Protein AF-A0A9D3YRZ4-F1 (afdb_monomer_lite)

Foldseek 3Di:
DPDDDPVRVVVVVVVPDDDPCPPPDDDDDDDLVVVCVVVVVVLVVDDDDKDWDADDDPDDVVVVVVDSDDRIDIDGAQDKDFDCADPDPVRHGGQIWGFHDADPQGTFTDRPNDTHGDGDDDCPDDDD

Radius of gyration: 18.67 Å; chains: 1; bounding box: 40×29×59 Å

InterPro domains:
  IPR049163 DNA helicase Pif1-like, 2B domain [PF21530] (66-99)

Secondary structure (DSSP, 8-state):
-----HHHHHHHHHTTSPPSSTTTSPP--SSHHHHHHHHHHHHHHSSS--EEEE----S-HHHHTT--S-SEEEE-TT-EEE--S-SBTTB-TT-EEEEEEEETTEEEEEETTEEEE-----------

Organism: Dreissena polymorpha (NCBI:txid45954)

Structure (mmCIF, N/CA/C/O backbone):
data_AF-A0A9D3YRZ4-F1
#
_entry.id   AF-A0A9D3YRZ4-F1
#
loop_
_atom_site.group_PDB
_atom_site.id
_atom_site.type_symbol
_atom_site.label_atom_id
_atom_site.label_alt_id
_atom_site.label_comp_id
_atom_site.label_asym_id
_atom_site.label_entity_id
_atom_site.label_seq_id
_atom_site.pdbx_PDB_ins_code
_atom_site.Cartn_x
_atom_site.Cartn_y
_atom_site.Cartn_z
_atom_site.occupancy
_atom_site.B_iso_or_equiv
_atom_site.auth_seq_id
_atom_site.auth_comp_id
_atom_site.auth_asym_id
_atom_site.auth_atom_id
_atom_site.pdbx_PDB_model_num
ATOM 1 N N . MET A 1 1 ? 26.735 -14.858 -14.954 1.00 49.34 1 MET A N 1
ATOM 2 C CA . MET A 1 1 ? 25.321 -14.458 -14.768 1.00 49.34 1 MET A CA 1
ATOM 3 C C . MET A 1 1 ? 25.279 -12.940 -14.698 1.00 49.34 1 MET A C 1
ATOM 5 O O . MET A 1 1 ? 26.116 -12.395 -13.995 1.00 49.34 1 MET A O 1
ATOM 9 N N . GLY A 1 2 ? 24.397 -12.271 -15.450 1.00 81.06 2 GLY A N 1
ATOM 10 C CA . GLY A 1 2 ? 24.278 -10.799 -15.440 1.00 81.06 2 GLY A CA 1
ATOM 11 C C . GLY A 1 2 ? 24.561 -10.063 -16.759 1.00 81.06 2 GLY A C 1
ATOM 12 O O . GLY A 1 2 ? 24.474 -8.844 -16.772 1.00 81.06 2 GLY A O 1
ATOM 13 N N . ASN A 1 3 ? 24.847 -10.765 -17.862 1.00 89.38 3 ASN A N 1
ATOM 14 C CA . ASN A 1 3 ? 25.040 -10.139 -19.177 1.00 89.38 3 ASN A CA 1
ATOM 15 C C . ASN A 1 3 ? 23.865 -10.500 -20.099 1.00 89.38 3 ASN A C 1
ATOM 17 O O . ASN A 1 3 ? 23.858 -11.611 -20.636 1.00 89.38 3 ASN A O 1
ATOM 21 N N . PRO A 1 4 ? 22.848 -9.631 -20.244 1.00 90.62 4 PRO A N 1
ATOM 22 C CA . PRO A 1 4 ? 21.750 -9.882 -21.169 1.00 90.62 4 PRO A CA 1
ATOM 23 C C . PRO A 1 4 ? 22.238 -9.798 -22.621 1.00 90.62 4 PRO A C 1
ATOM 25 O O . PRO A 1 4 ? 23.100 -8.984 -22.951 1.00 90.62 4 PRO A O 1
ATOM 28 N N . THR A 1 5 ? 21.673 -10.629 -23.496 1.00 95.38 5 THR A N 1
ATOM 29 C CA . THR A 1 5 ? 21.886 -10.523 -24.946 1.00 95.38 5 THR A CA 1
ATOM 30 C C . THR A 1 5 ? 21.172 -9.289 -25.508 1.00 95.38 5 THR A C 1
ATOM 32 O O . THR A 1 5 ? 20.259 -8.751 -24.873 1.00 95.38 5 THR A O 1
ATOM 35 N N . SER A 1 6 ? 21.557 -8.849 -26.712 1.00 94.44 6 SER A N 1
ATOM 36 C CA . SER A 1 6 ? 20.875 -7.771 -27.449 1.00 94.44 6 SER A CA 1
ATOM 37 C C . SER A 1 6 ? 19.369 -8.009 -27.532 1.00 94.44 6 SER A C 1
ATOM 39 O O . SER A 1 6 ? 18.585 -7.131 -27.181 1.00 94.44 6 SER A O 1
ATOM 41 N N . ASP A 1 7 ? 18.979 -9.231 -27.882 1.00 94.81 7 ASP A N 1
ATOM 42 C CA . ASP A 1 7 ? 17.587 -9.617 -28.101 1.00 94.81 7 ASP A CA 1
ATOM 43 C C . ASP A 1 7 ? 16.776 -9.526 -26.800 1.00 94.81 7 ASP A C 1
ATOM 45 O O . ASP A 1 7 ? 15.638 -9.056 -26.795 1.00 94.81 7 ASP A O 1
ATOM 49 N N . CYS A 1 8 ? 17.375 -9.893 -25.658 1.00 95.31 8 CYS A N 1
ATOM 50 C CA . CYS A 1 8 ? 16.751 -9.702 -24.348 1.00 95.31 8 CYS A CA 1
ATOM 51 C C . CYS A 1 8 ? 16.541 -8.216 -24.026 1.00 95.31 8 CYS A C 1
ATOM 53 O O . CYS A 1 8 ? 15.490 -7.843 -23.502 1.00 95.31 8 CYS A O 1
ATOM 55 N N . VAL A 1 9 ? 17.524 -7.362 -24.328 1.00 95.75 9 VAL A N 1
ATOM 56 C CA . VAL A 1 9 ? 17.418 -5.914 -24.092 1.00 95.75 9 VAL A CA 1
ATOM 57 C C . VAL A 1 9 ? 16.329 -5.299 -24.972 1.00 95.75 9 VAL A C 1
ATOM 59 O O . VAL A 1 9 ? 15.534 -4.494 -24.483 1.00 95.75 9 VAL A O 1
ATOM 62 N N . GLU A 1 10 ? 16.253 -5.680 -26.247 1.00 96.69 10 GLU A N 1
ATOM 63 C CA . GLU A 1 10 ? 15.207 -5.220 -27.167 1.00 96.69 10 GLU A CA 1
ATOM 64 C C . GLU A 1 10 ? 13.816 -5.669 -26.720 1.00 96.69 10 GLU A C 1
ATOM 66 O O . GLU A 1 10 ? 12.884 -4.859 -26.674 1.00 96.69 10 GLU A O 1
ATOM 71 N N . PHE A 1 11 ? 13.688 -6.924 -26.288 1.00 96.38 11 PHE A N 1
ATOM 72 C CA . PHE A 1 11 ? 12.441 -7.435 -25.737 1.00 96.38 11 PHE A CA 1
ATOM 73 C C . PHE A 1 11 ? 11.988 -6.638 -24.508 1.00 96.38 11 PHE A C 1
ATOM 75 O O . PHE A 1 11 ? 10.840 -6.198 -24.472 1.00 96.38 11 PHE A O 1
ATOM 82 N N . ILE A 1 12 ? 12.868 -6.374 -23.533 1.00 94.94 12 ILE A N 1
ATOM 83 C CA . ILE A 1 12 ? 12.524 -5.576 -22.340 1.00 94.94 12 ILE A CA 1
ATOM 84 C C . ILE A 1 12 ? 12.088 -4.162 -22.737 1.00 94.94 12 ILE A C 1
ATOM 86 O O . ILE A 1 12 ? 11.087 -3.664 -22.221 1.00 94.94 12 ILE A O 1
ATOM 90 N N . LYS A 1 13 ? 12.776 -3.524 -23.691 1.00 95.75 13 LYS A N 1
ATOM 91 C CA . LYS A 1 13 ? 12.386 -2.194 -24.191 1.00 95.75 13 LYS A CA 1
ATOM 92 C C . LYS A 1 13 ? 10.988 -2.199 -24.815 1.00 95.75 13 LYS A C 1
ATOM 94 O O . LYS A 1 13 ? 10.232 -1.254 -24.600 1.00 95.75 13 LYS A O 1
ATOM 99 N N . SER A 1 14 ? 10.598 -3.274 -25.505 1.00 96.00 14 SER A N 1
ATOM 100 C CA . SER A 1 14 ? 9.240 -3.424 -26.059 1.00 96.00 14 SER A CA 1
ATOM 101 C C . SER A 1 14 ? 8.133 -3.472 -24.984 1.00 96.00 14 SER A C 1
ATOM 103 O O . SER A 1 14 ? 6.949 -3.260 -25.278 1.00 96.00 14 SER A O 1
ATOM 105 N N . LEU A 1 15 ? 8.494 -3.728 -23.718 1.00 94.44 15 LEU A N 1
ATOM 106 C CA . LEU A 1 15 ? 7.570 -3.734 -22.580 1.00 94.44 15 LEU A CA 1
ATOM 107 C C . LEU A 1 15 ? 7.229 -2.331 -22.059 1.00 94.44 15 LEU A C 1
ATOM 109 O O . LEU A 1 15 ? 6.303 -2.212 -21.264 1.00 94.44 15 LEU A O 1
ATOM 113 N N . ALA A 1 16 ? 7.892 -1.274 -22.544 1.00 93.56 16 ALA A N 1
ATOM 114 C CA . ALA A 1 16 ? 7.601 0.114 -22.167 1.00 93.56 16 ALA A CA 1
ATOM 115 C C . ALA A 1 16 ? 6.284 0.669 -22.754 1.00 93.56 16 ALA A C 1
ATOM 117 O O . ALA A 1 16 ? 5.919 1.815 -22.497 1.00 93.56 16 ALA A O 1
ATOM 118 N N . ARG A 1 17 ? 5.565 -0.125 -23.556 1.00 94.50 17 ARG A N 1
ATOM 119 C CA . ARG A 1 17 ? 4.237 0.225 -24.078 1.00 94.50 17 ARG A CA 1
ATOM 120 C C . ARG A 1 17 ? 3.226 0.460 -22.946 1.00 94.50 17 ARG A C 1
ATOM 122 O O . ARG A 1 17 ? 3.312 -0.147 -21.880 1.00 94.50 17 ARG A O 1
ATOM 129 N N . GLN A 1 18 ? 2.211 1.281 -23.208 1.00 91.56 18 GLN A N 1
ATOM 130 C CA . GLN A 1 18 ? 1.123 1.513 -22.258 1.00 91.56 18 GLN A CA 1
ATOM 131 C C . GLN A 1 18 ? 0.330 0.222 -21.990 1.00 91.56 18 GLN A C 1
ATOM 133 O O . GLN A 1 18 ? 0.007 -0.535 -22.909 1.00 91.56 18 GLN A O 1
ATOM 138 N N . LEU A 1 19 ? 0.007 -0.027 -20.720 1.00 90.81 19 LEU A N 1
ATOM 139 C CA . LEU A 1 19 ? -0.849 -1.143 -20.317 1.00 90.81 19 LEU A CA 1
ATOM 140 C C . LEU A 1 19 ? -2.320 -0.831 -20.614 1.00 90.81 19 LEU A C 1
ATOM 142 O O . LEU A 1 19 ? -2.750 0.311 -20.484 1.00 90.81 19 LEU A O 1
ATOM 146 N N . GLN A 1 20 ? -3.104 -1.861 -20.939 1.00 89.81 20 GLN A N 1
ATOM 147 C CA . GLN A 1 20 ? -4.554 -1.734 -21.149 1.00 89.81 20 GLN A CA 1
ATOM 148 C C . GLN A 1 20 ? -5.300 -1.316 -19.870 1.00 89.81 20 GLN A C 1
ATOM 150 O O . GLN A 1 20 ? -6.306 -0.617 -19.937 1.00 89.81 20 GLN A O 1
ATOM 155 N N . SER A 1 21 ? -4.803 -1.725 -18.698 1.00 88.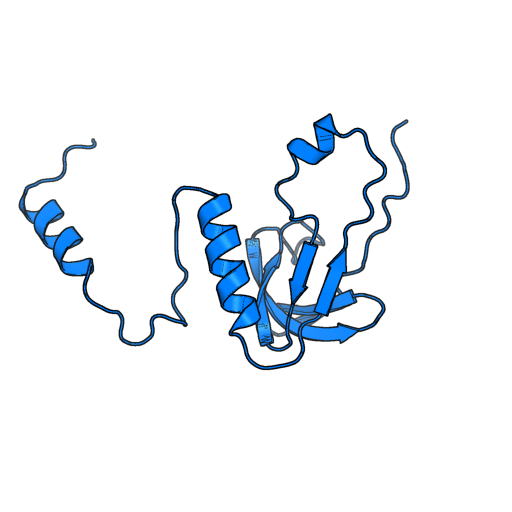06 21 SER 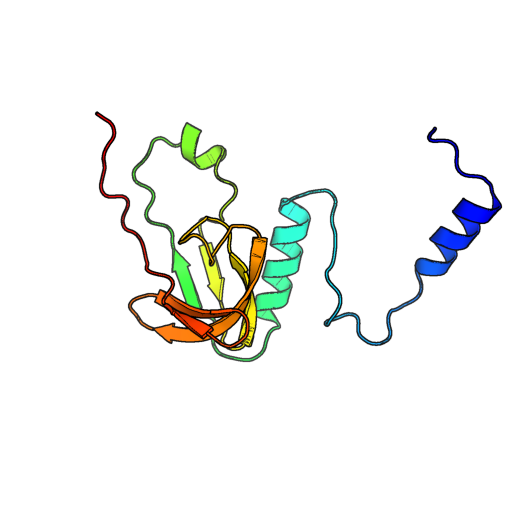A N 1
ATOM 156 C CA . SER A 1 21 ? -5.394 -1.405 -17.391 1.00 88.06 21 SER A CA 1
ATOM 157 C C . SER A 1 21 ? -4.296 -1.043 -16.385 1.00 88.06 21 SER A C 1
ATOM 159 O O . SER A 1 21 ? -3.953 -1.849 -15.517 1.00 88.06 21 SER A O 1
ATOM 161 N N . PRO A 1 22 ? -3.689 0.151 -16.511 1.00 82.19 22 PRO A N 1
ATOM 162 C CA . PRO A 1 22 ? -2.523 0.541 -15.719 1.00 82.19 22 PRO A CA 1
ATOM 163 C C . PRO A 1 22 ? -2.827 0.695 -14.222 1.00 82.19 22 PRO A C 1
ATOM 165 O O . PRO A 1 22 ? -1.907 0.605 -13.411 1.00 82.19 22 PRO A O 1
ATOM 168 N N . ASP A 1 23 ? -4.093 0.903 -13.858 1.00 81.62 23 ASP A N 1
ATOM 169 C CA . ASP A 1 23 ? -4.521 1.110 -12.470 1.00 81.62 23 ASP A CA 1
ATOM 170 C C . ASP A 1 23 ? -4.687 -0.201 -11.691 1.00 81.62 23 ASP A C 1
ATOM 172 O O . ASP A 1 23 ? -4.534 -0.216 -10.474 1.00 81.62 23 ASP A O 1
ATOM 176 N N . ALA A 1 24 ? -4.939 -1.315 -12.385 1.00 80.19 24 ALA A N 1
ATOM 177 C CA . ALA A 1 24 ? -5.046 -2.641 -11.773 1.00 80.19 24 ALA A CA 1
ATOM 178 C C . ALA A 1 24 ? -3.675 -3.315 -11.563 1.00 80.19 24 ALA A C 1
ATOM 180 O O . ALA A 1 24 ? -3.565 -4.322 -10.860 1.00 80.19 24 ALA A O 1
ATOM 181 N N . ALA A 1 25 ? -2.619 -2.787 -12.189 1.00 88.44 25 ALA A N 1
ATOM 182 C CA . ALA A 1 25 ? -1.280 -3.350 -12.113 1.00 88.44 25 ALA A CA 1
ATOM 183 C C . ALA A 1 25 ? -0.555 -2.919 -10.828 1.00 88.44 25 ALA A C 1
ATOM 185 O O . ALA A 1 25 ? -0.567 -1.751 -10.442 1.00 88.44 25 ALA A O 1
ATOM 186 N N . THR A 1 26 ? 0.153 -3.857 -10.191 1.00 90.81 26 THR A N 1
ATOM 187 C CA .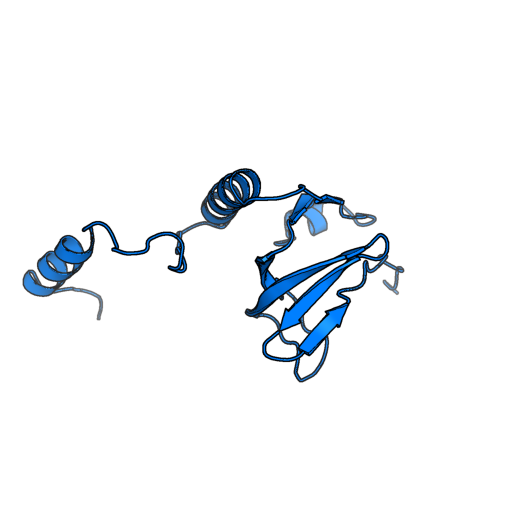 THR A 1 26 ? 1.095 -3.514 -9.113 1.00 90.81 26 THR A CA 1
ATOM 188 C C . THR A 1 26 ? 2.290 -2.779 -9.716 1.00 90.81 26 THR A C 1
ATOM 190 O O . THR A 1 26 ? 2.944 -3.309 -10.614 1.00 90.81 26 THR A O 1
ATOM 193 N N . LYS A 1 27 ? 2.584 -1.573 -9.223 1.00 93.06 27 LYS A N 1
ATOM 194 C CA . LYS A 1 27 ? 3.730 -0.778 -9.677 1.00 93.06 27 LYS A CA 1
ATOM 195 C C . LYS A 1 27 ? 4.918 -0.985 -8.750 1.00 93.06 27 LYS A C 1
ATOM 197 O O . LYS A 1 27 ? 4.760 -0.986 -7.533 1.00 93.06 27 LYS A O 1
ATOM 202 N N . LEU A 1 28 ? 6.088 -1.191 -9.345 1.00 95.31 28 LEU A N 1
ATOM 203 C CA . LEU A 1 28 ? 7.343 -1.421 -8.638 1.00 95.31 28 LEU A CA 1
ATOM 204 C C . LEU A 1 28 ? 8.266 -0.226 -8.867 1.00 95.31 28 LEU A C 1
ATOM 206 O O . LEU A 1 28 ? 8.389 0.252 -9.994 1.00 95.31 28 LEU A O 1
ATOM 210 N N . PHE A 1 29 ? 8.914 0.222 -7.798 1.00 96.25 29 PHE A N 1
ATOM 211 C CA . PHE A 1 29 ? 9.846 1.347 -7.784 1.00 96.25 29 PHE A CA 1
ATOM 212 C C . PHE A 1 29 ? 11.130 0.935 -7.061 1.00 96.25 29 PHE A C 1
ATOM 214 O O . PHE A 1 29 ? 11.150 -0.086 -6.370 1.00 96.25 29 PHE A O 1
ATOM 221 N N . SER A 1 30 ? 12.209 1.700 -7.232 1.00 96.56 30 SER A N 1
ATOM 222 C CA . SER A 1 30 ? 13.500 1.372 -6.617 1.00 96.56 30 SER A CA 1
ATOM 223 C C . SER A 1 30 ? 13.608 1.838 -5.166 1.00 96.56 30 SER A C 1
ATOM 225 O O . SER A 1 30 ? 14.384 1.252 -4.413 1.00 96.56 30 SER A O 1
ATOM 227 N N . THR A 1 31 ? 12.852 2.866 -4.763 1.00 94.31 31 THR A N 1
ATOM 228 C CA . THR A 1 31 ? 12.880 3.414 -3.398 1.00 94.31 31 THR A CA 1
ATOM 229 C C . THR A 1 31 ? 11.490 3.492 -2.772 1.00 94.31 31 THR A C 1
ATOM 231 O O . THR A 1 31 ? 10.488 3.666 -3.465 1.00 94.31 31 THR A O 1
ATOM 234 N N . ASN A 1 32 ? 11.432 3.416 -1.437 1.00 91.19 32 ASN A N 1
ATOM 235 C CA . ASN A 1 32 ? 10.186 3.605 -0.687 1.00 91.19 32 ASN A CA 1
ATOM 236 C C . ASN A 1 32 ? 9.613 5.014 -0.880 1.00 91.19 32 ASN A C 1
ATOM 238 O O . ASN A 1 32 ? 8.406 5.155 -0.978 1.00 91.19 32 ASN A O 1
ATOM 242 N N . GLU A 1 33 ? 10.461 6.035 -1.022 1.00 92.19 33 GLU A N 1
ATOM 243 C CA . GLU A 1 33 ? 10.019 7.411 -1.281 1.00 92.19 33 GLU A CA 1
ATOM 244 C C . GLU A 1 33 ? 9.190 7.516 -2.572 1.00 92.19 33 GLU A C 1
ATOM 246 O O . GLU A 1 33 ? 8.115 8.110 -2.567 1.00 92.19 33 GLU A O 1
ATOM 251 N N . GLN A 1 34 ? 9.630 6.861 -3.654 1.00 95.44 34 GLN A N 1
ATOM 252 C CA . GLN A 1 34 ? 8.872 6.803 -4.909 1.00 95.44 34 GLN A CA 1
ATOM 253 C C . GLN A 1 34 ? 7.548 6.045 -4.748 1.00 95.44 34 GLN A C 1
ATOM 255 O O . GLN A 1 34 ? 6.534 6.437 -5.326 1.00 95.44 34 GLN A O 1
ATOM 260 N N . VAL A 1 35 ? 7.551 4.959 -3.965 1.00 93.75 35 VAL A N 1
ATOM 261 C CA . VAL A 1 35 ? 6.332 4.201 -3.639 1.00 93.75 35 VAL A CA 1
ATOM 262 C C . VAL A 1 35 ? 5.355 5.079 -2.856 1.00 93.75 35 VAL A C 1
ATOM 264 O O . VAL A 1 35 ? 4.170 5.111 -3.185 1.00 93.75 35 VAL A O 1
ATOM 267 N N . ASP A 1 36 ? 5.843 5.799 -1.849 1.00 92.56 36 ASP A N 1
ATOM 268 C CA . ASP A 1 36 ? 5.045 6.651 -0.974 1.00 92.56 36 ASP A CA 1
ATOM 269 C C . ASP A 1 36 ? 4.449 7.827 -1.744 1.00 92.56 36 ASP A C 1
ATOM 271 O O . ASP A 1 36 ? 3.248 8.065 -1.646 1.00 92.56 36 ASP A O 1
ATOM 275 N N . GLU A 1 37 ? 5.242 8.521 -2.563 1.00 94.38 37 GLU A N 1
ATOM 276 C CA . GLU A 1 37 ? 4.758 9.609 -3.417 1.00 94.38 37 GLU A CA 1
ATOM 277 C C . GLU A 1 37 ? 3.678 9.115 -4.389 1.00 94.38 37 GLU A C 1
ATOM 279 O O . GLU A 1 37 ? 2.589 9.694 -4.468 1.00 94.38 37 GLU A O 1
ATOM 284 N N . TYR A 1 38 ? 3.933 7.997 -5.074 1.00 95.31 38 TYR A N 1
ATOM 285 C CA . TYR A 1 38 ? 2.974 7.411 -6.005 1.00 95.31 38 TYR A CA 1
ATOM 286 C C . TYR A 1 38 ? 1.664 7.009 -5.308 1.00 95.31 38 TYR A C 1
ATOM 288 O O . TYR A 1 38 ? 0.575 7.369 -5.766 1.00 95.31 38 TYR A O 1
ATOM 296 N N . ASN A 1 39 ? 1.752 6.292 -4.184 1.00 94.31 39 ASN A N 1
ATOM 297 C CA . ASN A 1 39 ? 0.584 5.844 -3.426 1.00 94.31 39 ASN A CA 1
ATOM 298 C C . ASN A 1 39 ? -0.191 7.021 -2.824 1.00 94.31 39 ASN A C 1
ATOM 300 O O . ASN A 1 39 ? -1.421 6.980 -2.767 1.00 94.31 39 ASN A O 1
ATOM 304 N N . ARG A 1 40 ? 0.504 8.089 -2.419 1.00 94.69 40 ARG A N 1
ATOM 305 C CA . ARG A 1 40 ? -0.097 9.308 -1.875 1.00 94.69 40 ARG A CA 1
ATOM 306 C C . ARG A 1 40 ? -0.910 10.058 -2.924 1.00 94.69 40 ARG A C 1
ATOM 308 O O . ARG A 1 40 ? -2.049 10.432 -2.653 1.00 94.69 40 ARG A O 1
ATOM 315 N N . THR A 1 41 ? -0.373 10.219 -4.129 1.00 95.00 41 THR A N 1
ATOM 316 C CA . THR A 1 41 ? -1.132 10.777 -5.256 1.00 95.00 41 THR A CA 1
ATOM 317 C C . THR A 1 41 ? -2.331 9.890 -5.583 1.00 95.00 41 THR A C 1
ATOM 319 O O . THR A 1 41 ? -3.458 10.372 -5.690 1.00 95.00 41 THR A O 1
ATOM 322 N N . ARG A 1 42 ? -2.125 8.569 -5.633 1.00 94.88 42 ARG A N 1
ATOM 323 C CA . ARG A 1 42 ? -3.193 7.612 -5.941 1.00 94.88 42 ARG A CA 1
ATOM 324 C C . ARG A 1 42 ? -4.337 7.631 -4.944 1.00 94.88 42 ARG A C 1
ATOM 326 O O . ARG A 1 42 ? -5.486 7.597 -5.368 1.00 94.88 42 ARG A O 1
ATOM 333 N N . ILE A 1 43 ? -4.064 7.698 -3.642 1.00 95.44 43 ILE A N 1
ATOM 334 C CA . ILE A 1 43 ? -5.135 7.725 -2.641 1.00 95.44 43 ILE A CA 1
ATOM 335 C C . ILE A 1 43 ? -5.910 9.049 -2.665 1.00 95.44 43 ILE A C 1
ATOM 337 O O . ILE A 1 43 ? -7.110 9.049 -2.393 1.00 95.44 43 ILE A O 1
ATOM 341 N N . MET A 1 44 ? -5.270 10.168 -3.033 1.00 95.75 44 MET A N 1
ATOM 342 C CA . MET A 1 44 ? -5.973 11.438 -3.250 1.00 95.75 44 MET A CA 1
ATOM 343 C C . MET A 1 44 ? -6.955 11.338 -4.425 1.00 95.75 44 MET A C 1
ATOM 345 O O . MET A 1 44 ? -8.114 11.728 -4.269 1.00 95.75 44 MET A O 1
ATOM 349 N N . GLU A 1 45 ? -6.507 10.771 -5.551 1.00 94.38 45 GLU A N 1
ATOM 350 C CA . GLU A 1 45 ? -7.304 10.541 -6.769 1.00 94.38 45 GLU A CA 1
ATOM 351 C C . GLU A 1 45 ? -8.407 9.486 -6.578 1.00 94.38 45 GLU A C 1
ATOM 353 O O . GLU A 1 45 ? -9.434 9.529 -7.255 1.00 94.38 45 GLU A O 1
ATOM 358 N N . PHE A 1 46 ? -8.210 8.537 -5.658 1.00 94.31 46 PHE A N 1
ATOM 359 C CA . PHE A 1 46 ? -9.152 7.448 -5.408 1.00 94.31 46 PHE A CA 1
ATOM 360 C C . PHE A 1 46 ? -10.522 8.003 -4.969 1.00 94.31 46 PHE A C 1
ATOM 362 O O . PHE A 1 46 ? -10.568 8.935 -4.164 1.00 94.31 46 PHE A O 1
ATOM 369 N N . PRO A 1 47 ? -11.659 7.487 -5.462 1.00 94.19 47 PRO A N 1
ATOM 370 C CA . PRO A 1 47 ? -12.971 8.032 -5.120 1.00 94.19 47 PRO A CA 1
ATOM 371 C C . PRO A 1 47 ? -13.308 7.885 -3.627 1.00 94.19 47 PRO A C 1
ATOM 373 O O . PRO A 1 47 ? -12.872 6.956 -2.952 1.00 94.19 47 PRO A O 1
ATOM 376 N N . GLY A 1 48 ? -14.134 8.800 -3.113 1.00 95.12 48 GLY A N 1
ATOM 377 C CA . GLY A 1 48 ? -14.661 8.751 -1.746 1.00 95.12 48 GLY A CA 1
ATOM 378 C C . GLY A 1 48 ? -13.939 9.648 -0.736 1.00 95.12 48 GLY A C 1
ATOM 379 O O . GLY A 1 48 ? -13.025 10.412 -1.067 1.00 95.12 48 GLY A O 1
ATOM 380 N N . GLN A 1 49 ? -14.400 9.568 0.513 1.00 95.19 49 GLN A N 1
ATOM 381 C CA . GLN A 1 49 ? -13.907 10.379 1.624 1.00 95.19 49 GLN A CA 1
ATOM 382 C C . GLN A 1 49 ? -12.519 9.915 2.076 1.00 95.19 49 GLN A C 1
ATOM 384 O O . GLN A 1 49 ? -12.297 8.726 2.302 1.00 95.19 49 GLN A O 1
ATOM 389 N N . LEU A 1 50 ? -11.602 10.875 2.222 1.00 95.62 50 LEU A N 1
ATOM 390 C CA . LEU A 1 50 ? -10.268 10.660 2.773 1.00 95.62 50 LEU A CA 1
ATOM 391 C C . LEU A 1 50 ? -10.332 10.604 4.303 1.00 95.62 50 LEU A C 1
ATOM 393 O O . LEU A 1 50 ? -10.839 11.530 4.934 1.00 95.62 50 LEU A O 1
ATOM 397 N N . TYR A 1 51 ? -9.773 9.546 4.882 1.00 94.31 51 TYR A N 1
ATOM 398 C CA . TYR A 1 51 ? -9.582 9.402 6.321 1.00 94.31 51 TYR A CA 1
ATOM 399 C C . TYR A 1 51 ? -8.092 9.380 6.639 1.00 94.31 51 TYR A C 1
ATOM 401 O O . TYR A 1 51 ? -7.319 8.675 5.988 1.00 94.31 51 TYR A O 1
ATOM 409 N N . GLU A 1 52 ? -7.697 10.137 7.659 1.00 92.38 52 GLU A N 1
ATOM 410 C CA . GLU A 1 52 ? -6.313 10.232 8.110 1.00 92.38 52 GLU A CA 1
ATOM 411 C C . GLU A 1 52 ? -6.132 9.588 9.487 1.00 92.38 52 GLU A C 1
ATOM 413 O O . GLU A 1 52 ? -6.830 9.900 10.454 1.00 92.38 52 GLU A O 1
ATOM 418 N N . PHE A 1 53 ? -5.143 8.701 9.575 1.00 88.88 53 PHE A N 1
ATOM 419 C CA . PHE A 1 53 ? -4.701 8.070 10.807 1.00 88.88 53 PHE A CA 1
ATOM 420 C C . PHE A 1 53 ? -3.284 8.537 11.128 1.00 88.88 53 PHE A C 1
ATOM 422 O O . PHE A 1 53 ? -2.330 8.197 10.430 1.00 88.88 53 PHE A O 1
ATOM 429 N N . LEU A 1 54 ? -3.159 9.310 12.205 1.00 87.56 54 LEU A N 1
ATOM 430 C CA . LEU A 1 54 ? -1.875 9.736 12.755 1.00 87.56 54 LEU A CA 1
ATOM 431 C C . LEU A 1 54 ? -1.326 8.673 13.709 1.00 87.56 54 LEU A C 1
ATOM 433 O O . LEU A 1 54 ? -2.077 8.151 14.544 1.00 87.56 54 LEU A O 1
ATOM 437 N N . SER A 1 55 ? -0.032 8.373 13.597 1.00 84.94 55 SER A N 1
ATOM 438 C CA . SER A 1 55 ? 0.671 7.533 14.566 1.00 84.94 55 SER A CA 1
ATOM 439 C C . SER A 1 55 ? 0.826 8.248 15.914 1.00 84.94 55 SER A C 1
ATOM 441 O O . SER A 1 55 ? 0.921 9.476 15.997 1.00 84.94 55 SER A O 1
ATOM 443 N N . ALA A 1 56 ? 0.825 7.462 16.991 1.00 83.44 56 ALA A N 1
ATOM 444 C CA . ALA A 1 56 ? 1.084 7.929 18.347 1.00 83.44 56 ALA A CA 1
ATOM 445 C C . ALA A 1 56 ? 2.501 7.504 18.753 1.00 83.44 56 ALA A C 1
ATOM 447 O O . ALA A 1 56 ? 2.703 6.422 19.306 1.00 83.44 56 ALA A O 1
ATOM 448 N N . ASP A 1 57 ? 3.478 8.350 18.440 1.00 81.69 57 ASP A N 1
ATOM 449 C CA . ASP A 1 57 ? 4.892 8.045 18.644 1.00 81.69 57 ASP A CA 1
ATOM 450 C C . ASP A 1 57 ? 5.342 8.504 20.040 1.00 81.69 57 ASP A C 1
ATOM 452 O O . ASP A 1 57 ? 5.354 9.698 20.336 1.00 81.69 57 ASP A O 1
ATOM 456 N N . THR A 1 58 ? 5.723 7.563 20.907 1.00 78.44 58 THR A N 1
ATOM 457 C CA . THR A 1 58 ? 6.196 7.849 22.280 1.00 78.44 58 THR A CA 1
ATOM 458 C C . THR A 1 58 ? 7.680 7.536 22.497 1.00 78.44 58 THR A C 1
ATOM 460 O O . THR A 1 58 ? 8.185 7.713 23.601 1.00 78.44 58 THR A O 1
ATOM 463 N N . CYS A 1 59 ? 8.378 7.044 21.470 1.00 71.44 59 CYS A N 1
ATOM 464 C CA . CYS A 1 59 ? 9.763 6.571 21.555 1.00 71.44 59 CYS A CA 1
ATOM 465 C C . CYS A 1 59 ? 10.780 7.627 21.087 1.00 71.44 59 CYS A C 1
ATOM 467 O O . CYS A 1 59 ? 10.421 8.639 20.481 1.00 71.44 59 CYS A O 1
ATOM 469 N N . GLU A 1 60 ? 12.071 7.381 21.337 1.00 76.75 60 GLU A N 1
ATOM 470 C CA . GLU A 1 60 ? 13.144 8.270 20.881 1.00 76.75 60 GLU A CA 1
ATOM 471 C C . GLU A 1 60 ? 13.193 8.390 19.348 1.00 76.75 60 GLU A C 1
ATOM 473 O O . GLU A 1 60 ? 13.010 7.418 18.608 1.00 76.75 60 GLU A O 1
ATOM 478 N N . ARG A 1 61 ? 13.516 9.597 18.862 1.00 77.12 61 ARG A N 1
ATOM 479 C CA . ARG A 1 61 ? 13.508 9.944 17.428 1.00 77.12 61 ARG A CA 1
ATOM 480 C C . ARG A 1 61 ? 14.390 9.040 16.561 1.00 77.12 61 ARG A C 1
ATOM 482 O O . ARG A 1 61 ? 14.049 8.817 15.405 1.00 77.12 61 ARG A O 1
ATOM 489 N N . ASN A 1 62 ? 15.480 8.506 17.111 1.00 79.56 62 ASN A N 1
ATOM 490 C CA . ASN A 1 62 ? 16.415 7.644 16.381 1.00 79.56 62 ASN A CA 1
ATOM 491 C C . ASN A 1 62 ? 15.808 6.287 15.992 1.00 79.56 62 ASN A C 1
ATOM 493 O O . ASN A 1 62 ? 16.212 5.704 14.992 1.00 79.56 62 ASN A O 1
ATOM 497 N N . PHE A 1 63 ? 14.839 5.783 16.761 1.00 77.81 63 PHE A N 1
ATOM 498 C CA . PHE A 1 63 ? 14.108 4.565 16.400 1.00 77.81 63 PHE A CA 1
ATOM 499 C C . PHE A 1 63 ? 12.982 4.869 15.413 1.00 77.81 63 PHE A C 1
ATOM 501 O O . PHE A 1 63 ? 12.707 4.074 14.518 1.00 77.81 63 PHE A O 1
ATOM 508 N N . LEU A 1 64 ? 12.360 6.046 15.535 1.00 78.25 64 LEU A N 1
ATOM 509 C CA . LEU A 1 64 ? 11.319 6.492 14.609 1.00 78.25 64 LEU A CA 1
ATOM 510 C C . LEU A 1 64 ? 11.868 6.733 13.199 1.00 78.25 64 LEU A C 1
ATOM 512 O O . LEU A 1 64 ? 11.176 6.444 12.231 1.00 78.25 64 LEU A O 1
ATOM 516 N N . SER A 1 65 ? 13.115 7.195 13.061 1.00 77.44 65 SER A N 1
ATOM 517 C CA . SER A 1 65 ? 13.744 7.373 11.744 1.00 77.44 65 SER A CA 1
ATOM 518 C C . SER A 1 65 ? 14.032 6.058 11.011 1.00 77.44 65 SER A C 1
ATOM 520 O O . SER A 1 65 ? 14.258 6.080 9.805 1.00 77.44 65 SER A O 1
ATOM 522 N N . GLN A 1 66 ? 14.008 4.921 11.712 1.00 81.12 66 GLN A N 1
ATOM 523 C CA . GLN A 1 66 ? 14.181 3.586 11.129 1.00 81.12 66 GLN A CA 1
ATOM 524 C C . GLN A 1 66 ? 12.842 2.907 10.800 1.00 81.12 66 GLN A C 1
ATOM 526 O O . GLN A 1 66 ? 12.830 1.825 10.212 1.00 81.12 66 GLN A O 1
ATOM 531 N N . MET A 1 67 ? 11.709 3.508 11.182 1.00 81.25 67 MET A N 1
ATOM 532 C CA . MET A 1 67 ? 10.394 2.941 10.899 1.00 81.25 67 MET A CA 1
ATOM 533 C C . MET A 1 67 ? 10.046 3.064 9.419 1.00 81.25 67 MET A C 1
ATOM 535 O O . MET A 1 67 ? 10.116 4.132 8.821 1.00 81.25 67 MET A O 1
ATOM 539 N N . ILE A 1 68 ? 9.601 1.946 8.851 1.00 81.75 68 ILE A N 1
ATOM 540 C CA . ILE A 1 68 ? 9.158 1.841 7.454 1.00 81.75 68 ILE A CA 1
ATOM 541 C C . ILE A 1 68 ? 7.673 2.187 7.269 1.00 81.75 68 ILE A C 1
ATOM 543 O O . ILE A 1 68 ? 7.178 2.190 6.148 1.00 81.75 68 ILE A O 1
ATOM 547 N N . ILE A 1 69 ? 6.942 2.404 8.365 1.00 83.12 69 ILE A N 1
ATOM 548 C CA . ILE A 1 69 ? 5.508 2.706 8.348 1.00 83.12 69 ILE A CA 1
ATOM 549 C C . ILE A 1 69 ? 5.334 4.225 8.429 1.00 83.12 69 ILE A C 1
ATOM 551 O O . ILE A 1 69 ? 5.955 4.856 9.288 1.00 83.12 69 ILE A O 1
ATOM 555 N N . PRO A 1 70 ? 4.483 4.826 7.579 1.00 84.50 70 PRO A N 1
ATOM 556 C CA . PRO A 1 70 ? 4.305 6.267 7.565 1.00 84.50 70 PRO A CA 1
ATOM 557 C C . PRO A 1 70 ? 3.617 6.765 8.839 1.00 84.50 70 PRO A C 1
ATOM 559 O O . PRO A 1 70 ? 2.687 6.147 9.358 1.00 84.50 70 PRO A O 1
ATOM 562 N N . LYS A 1 71 ? 4.023 7.956 9.286 1.00 86.12 71 LYS A N 1
ATOM 563 C CA . LYS A 1 71 ? 3.377 8.690 10.387 1.00 86.12 71 LYS A CA 1
ATOM 564 C C . LYS A 1 71 ? 1.924 9.071 10.076 1.00 86.12 71 LYS A C 1
ATOM 566 O O . LYS A 1 71 ? 1.079 9.107 10.967 1.00 86.12 71 LYS A O 1
ATOM 571 N N . HIS A 1 72 ? 1.657 9.389 8.811 1.00 89.25 72 HIS A N 1
ATOM 572 C CA . HIS A 1 72 ? 0.339 9.744 8.296 1.00 89.25 72 HIS A CA 1
ATOM 573 C C . HIS A 1 72 ? -0.132 8.628 7.372 1.00 89.25 72 HIS A C 1
ATOM 575 O O . HIS A 1 72 ? 0.400 8.470 6.274 1.00 89.25 72 HIS A O 1
ATOM 581 N N . LEU A 1 73 ? -1.129 7.862 7.805 1.00 91.31 73 LEU A N 1
ATOM 582 C CA . LEU A 1 73 ? -1.758 6.849 6.973 1.00 91.31 73 LEU A CA 1
ATOM 583 C C . LEU A 1 73 ? -3.084 7.387 6.437 1.00 91.31 73 LEU A C 1
ATOM 585 O O . LEU A 1 73 ? -4.017 7.654 7.194 1.00 91.31 73 LEU A O 1
ATOM 589 N N . TRP A 1 74 ? -3.159 7.534 5.121 1.00 94.62 74 TRP A N 1
ATOM 590 C CA . TRP A 1 74 ? -4.359 7.971 4.420 1.00 94.62 74 TRP A CA 1
ATOM 591 C C . TRP A 1 74 ? -5.082 6.782 3.810 1.00 94.62 74 TRP A C 1
ATOM 593 O O . TRP A 1 74 ? -4.472 5.978 3.110 1.00 94.62 74 TRP A O 1
ATOM 603 N N . LEU A 1 75 ? -6.385 6.682 4.065 1.00 95.38 75 LEU A N 1
ATOM 604 C CA . LEU A 1 75 ? -7.223 5.592 3.579 1.00 95.38 75 LEU A CA 1
ATOM 605 C C . LEU A 1 75 ? -8.540 6.125 3.019 1.00 95.38 75 LEU A C 1
ATOM 607 O O . LEU A 1 75 ? -9.082 7.128 3.484 1.00 95.38 75 LEU A O 1
ATOM 611 N N . LYS A 1 76 ? -9.070 5.398 2.039 1.00 96.44 76 LYS A N 1
ATOM 612 C CA . LYS A 1 76 ? -10.426 5.544 1.511 1.00 96.44 76 LYS A CA 1
ATOM 613 C C . LYS A 1 76 ? -11.081 4.170 1.463 1.00 96.44 76 LYS A C 1
ATOM 615 O O . LYS A 1 76 ? -10.390 3.153 1.393 1.00 96.44 76 LYS A O 1
ATOM 620 N N . PHE A 1 77 ? -12.407 4.138 1.509 1.00 96.25 77 PHE A N 1
ATOM 621 C CA . PHE A 1 77 ? -13.167 2.910 1.276 1.00 96.25 77 PHE A CA 1
ATOM 622 C C . PHE A 1 77 ? -12.816 2.328 -0.101 1.00 96.25 77 PHE A C 1
ATOM 624 O O . PHE A 1 77 ? -12.733 3.078 -1.067 1.00 96.25 77 PHE A O 1
ATOM 631 N N . GLY A 1 78 ? -12.611 1.015 -0.194 1.00 95.44 78 GLY A N 1
ATOM 632 C CA . GLY A 1 78 ? -12.235 0.314 -1.424 1.00 95.44 78 GLY A CA 1
ATOM 633 C C . GLY A 1 78 ? -10.751 0.412 -1.793 1.00 95.44 78 GLY A C 1
ATOM 634 O O . GLY A 1 78 ? -10.328 -0.192 -2.775 1.00 95.44 78 GLY A O 1
ATOM 635 N N . ALA A 1 79 ? -9.936 1.154 -1.035 1.00 95.25 79 ALA A N 1
ATOM 636 C CA . ALA A 1 79 ? -8.519 1.289 -1.351 1.00 95.25 79 ALA A CA 1
ATOM 637 C C . ALA A 1 79 ? -7.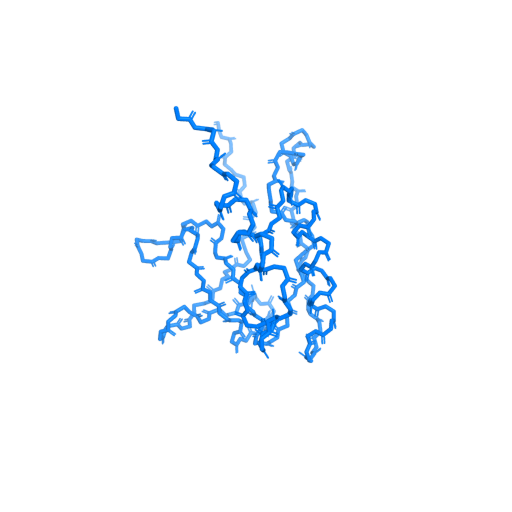765 -0.040 -1.121 1.00 95.25 79 ALA A C 1
ATOM 639 O O . ALA A 1 79 ? -7.963 -0.681 -0.078 1.00 95.25 79 ALA A O 1
ATOM 640 N N . PRO A 1 80 ? -6.876 -0.450 -2.046 1.00 94.62 80 PRO A N 1
ATOM 641 C CA . PRO A 1 80 ? -6.019 -1.610 -1.851 1.00 94.62 80 PRO A CA 1
ATOM 642 C C . PRO A 1 80 ? -4.947 -1.309 -0.800 1.00 94.62 80 PRO A C 1
ATOM 644 O O . PRO A 1 80 ? -4.322 -0.250 -0.806 1.00 94.62 80 PRO A O 1
ATOM 647 N N . VAL A 1 81 ? -4.708 -2.266 0.090 1.00 94.56 81 VAL A N 1
ATOM 648 C CA . VAL A 1 81 ? -3.732 -2.161 1.180 1.00 94.56 81 VAL A CA 1
ATOM 649 C C . VAL A 1 81 ? -2.915 -3.441 1.301 1.00 94.56 81 VAL A C 1
ATOM 651 O O . VAL A 1 81 ? -3.320 -4.511 0.843 1.00 94.56 81 VAL A O 1
ATOM 654 N N . ILE A 1 82 ? -1.759 -3.338 1.950 1.00 93.94 82 ILE A N 1
ATOM 655 C CA . ILE A 1 82 ? -0.934 -4.483 2.324 1.00 93.94 82 ILE A CA 1
ATOM 656 C C . ILE A 1 82 ? -0.731 -4.488 3.836 1.00 93.94 82 ILE A C 1
ATOM 658 O O . ILE A 1 82 ? -0.523 -3.445 4.458 1.00 93.94 82 ILE A O 1
ATOM 662 N N . LEU A 1 83 ? -0.830 -5.665 4.443 1.00 92.88 83 LEU A N 1
ATOM 663 C CA . LEU A 1 83 ? -0.598 -5.827 5.867 1.00 92.88 83 LEU A CA 1
ATOM 664 C C . LEU A 1 83 ? 0.909 -5.789 6.140 1.00 92.88 83 LEU A C 1
ATOM 666 O O . LEU A 1 83 ? 1.637 -6.602 5.591 1.00 92.88 83 LEU A O 1
ATOM 670 N N . MET A 1 84 ? 1.363 -4.880 7.004 1.00 90.19 84 MET A N 1
ATOM 671 C CA . MET A 1 84 ? 2.795 -4.659 7.281 1.00 90.19 84 MET A CA 1
ATOM 672 C C . MET A 1 84 ? 3.325 -5.412 8.515 1.00 90.19 84 MET A C 1
ATOM 674 O O . MET A 1 84 ? 4.465 -5.218 8.931 1.00 90.19 84 MET A O 1
ATOM 678 N N . ARG A 1 85 ? 2.493 -6.243 9.158 1.00 87.25 85 ARG A N 1
ATOM 679 C CA . ARG A 1 85 ? 2.860 -6.992 10.370 1.00 87.25 85 ARG A CA 1
ATOM 680 C C . ARG A 1 85 ? 2.046 -8.271 10.529 1.00 87.25 85 ARG A C 1
ATOM 682 O O . ARG A 1 85 ? 0.912 -8.344 10.074 1.00 87.25 85 ARG A O 1
ATOM 689 N N . ASN A 1 86 ? 2.583 -9.240 11.261 1.00 90.00 86 ASN A N 1
ATOM 690 C CA . ASN A 1 86 ? 1.845 -10.454 11.601 1.00 90.00 86 ASN A CA 1
ATOM 691 C C . ASN A 1 86 ? 0.826 -10.161 12.717 1.00 90.00 86 ASN A C 1
ATOM 693 O O . ASN A 1 86 ? 1.194 -9.669 13.782 1.00 90.00 86 ASN A O 1
ATOM 697 N N . LEU A 1 87 ? -0.452 -10.449 12.467 1.00 87.44 87 LEU A N 1
ATOM 698 C CA . LEU A 1 87 ? -1.543 -10.362 13.447 1.00 87.44 87 LEU A CA 1
ATOM 699 C C . LEU A 1 87 ? -1.974 -11.743 13.961 1.00 87.44 87 LEU A C 1
ATOM 701 O O . LEU A 1 87 ? -2.500 -11.849 15.063 1.00 87.44 87 LEU A O 1
ATOM 705 N N . SER A 1 88 ? -1.793 -12.788 13.150 1.00 88.62 88 SER A N 1
ATOM 706 C CA . SER A 1 88 ? -2.063 -14.195 13.481 1.00 88.62 88 SER A CA 1
ATOM 707 C C . SER A 1 88 ? -1.379 -15.106 12.454 1.00 88.62 88 SER A C 1
ATOM 709 O O . SER A 1 88 ? -0.870 -14.609 11.449 1.00 88.62 88 SER A O 1
ATOM 711 N N . ASP A 1 89 ? -1.466 -16.427 12.628 1.00 88.94 89 ASP A N 1
ATOM 712 C CA . ASP A 1 89 ? -0.928 -17.419 11.677 1.00 88.94 89 ASP A CA 1
ATOM 713 C C . ASP A 1 89 ? -1.492 -17.290 10.251 1.00 88.94 89 ASP A C 1
ATOM 715 O O . ASP A 1 89 ? -0.885 -17.753 9.289 1.00 88.94 89 ASP A O 1
ATOM 719 N N . LYS A 1 90 ? -2.669 -16.666 10.097 1.00 88.75 90 LYS A N 1
ATOM 720 C CA . LYS A 1 90 ? -3.338 -16.469 8.798 1.00 88.75 90 LYS A CA 1
ATOM 721 C C . LYS A 1 90 ? -3.253 -15.035 8.279 1.00 88.75 90 LYS A C 1
ATOM 723 O O . LYS A 1 90 ? -3.515 -14.799 7.105 1.00 88.75 90 LYS A O 1
ATOM 728 N N . LEU A 1 91 ? -2.925 -14.078 9.145 1.00 90.69 91 LEU A N 1
ATOM 729 C CA . LEU A 1 91 ? -2.835 -12.655 8.821 1.00 90.69 91 LEU A CA 1
ATOM 730 C C . LEU A 1 91 ? -1.384 -12.231 8.971 1.00 90.69 91 LEU A C 1
ATOM 732 O O . LEU A 1 91 ? -0.970 -11.730 10.018 1.00 90.69 91 LEU A O 1
ATOM 736 N N . VAL A 1 92 ? -0.622 -12.499 7.919 1.00 92.38 92 VAL A N 1
ATOM 737 C CA . VAL A 1 92 ? 0.824 -12.311 7.884 1.00 92.38 92 VAL A CA 1
ATOM 738 C C . VAL A 1 92 ? 1.204 -11.052 7.113 1.00 92.38 92 VAL A C 1
ATOM 740 O O . VAL A 1 92 ? 0.458 -10.566 6.260 1.00 92.38 92 VAL A O 1
ATOM 743 N N . ASN A 1 93 ? 2.389 -10.534 7.409 1.00 92.62 93 ASN A N 1
ATOM 744 C CA . ASN A 1 93 ? 3.000 -9.452 6.657 1.00 92.62 93 ASN A CA 1
ATOM 745 C C . ASN A 1 93 ? 3.034 -9.782 5.150 1.00 92.62 93 ASN A C 1
ATOM 747 O O . ASN A 1 93 ? 3.352 -10.903 4.758 1.00 92.62 93 ASN A O 1
ATOM 751 N N . GLY A 1 94 ? 2.707 -8.804 4.310 1.00 91.69 94 GLY A N 1
ATOM 752 C CA . GLY A 1 94 ? 2.604 -8.944 2.860 1.00 91.69 94 GLY A CA 1
ATOM 753 C C . GLY A 1 94 ? 1.211 -9.320 2.341 1.00 91.69 94 GLY A C 1
ATOM 754 O O . GLY A 1 94 ? 0.990 -9.295 1.129 1.00 91.69 94 GLY A O 1
ATOM 755 N N . LEU A 1 95 ? 0.253 -9.647 3.218 1.00 94.12 95 LEU A N 1
ATOM 756 C CA . LEU A 1 95 ? -1.096 -10.008 2.786 1.00 94.12 95 LEU A CA 1
ATOM 757 C C . LEU A 1 95 ? -1.824 -8.790 2.201 1.00 94.12 95 LEU A C 1
ATOM 759 O O . LEU A 1 95 ? -1.959 -7.759 2.860 1.00 94.12 95 LEU A O 1
ATOM 763 N N . LYS A 1 96 ? -2.303 -8.915 0.960 1.00 94.50 96 LYS A N 1
ATOM 764 C CA . LYS A 1 96 ? -3.066 -7.867 0.271 1.00 94.50 96 LYS A CA 1
ATOM 765 C C . LYS A 1 96 ? -4.531 -7.904 0.696 1.00 94.50 96 LYS A C 1
ATOM 767 O O . LYS A 1 96 ? -5.113 -8.982 0.818 1.00 94.50 96 LYS A O 1
ATOM 772 N N . GLY A 1 97 ? -5.123 -6.734 0.879 1.00 95.19 97 GLY A N 1
ATOM 773 C CA . GLY A 1 97 ? -6.530 -6.581 1.222 1.00 95.19 97 GLY A CA 1
ATOM 774 C C . GLY A 1 97 ? -7.131 -5.308 0.647 1.00 95.19 97 GLY A C 1
ATOM 775 O O . GLY A 1 97 ? -6.457 -4.530 -0.026 1.00 95.19 97 GLY A O 1
ATOM 776 N N . GLU A 1 98 ? -8.408 -5.104 0.937 1.00 96.00 98 GLU A N 1
ATOM 777 C CA . GLU A 1 98 ? -9.179 -3.935 0.519 1.00 96.00 98 GLU A CA 1
ATOM 778 C C . GLU A 1 98 ? -9.889 -3.326 1.728 1.00 96.00 98 GLU A C 1
ATOM 780 O O . GLU A 1 98 ? -10.441 -4.047 2.565 1.00 96.00 98 GLU A O 1
ATOM 785 N N . VAL A 1 99 ? -9.879 -2.000 1.851 1.00 96.38 99 VAL A N 1
ATOM 786 C CA . VAL A 1 99 ? -10.589 -1.314 2.937 1.00 96.38 99 VAL A CA 1
ATOM 787 C C . VAL A 1 99 ? -12.099 -1.468 2.747 1.00 96.38 99 VAL A C 1
ATOM 789 O O . VAL A 1 99 ? -12.683 -0.879 1.847 1.00 96.38 99 VAL A O 1
ATOM 792 N N . SER A 1 100 ? -12.743 -2.225 3.630 1.00 96.44 100 SER A N 1
ATOM 793 C CA . SER A 1 100 ? -14.184 -2.513 3.571 1.00 96.44 100 SER A CA 1
ATOM 794 C C . SER A 1 100 ? -15.038 -1.603 4.450 1.00 96.44 100 SER A C 1
ATOM 796 O O . SER A 1 100 ? -16.23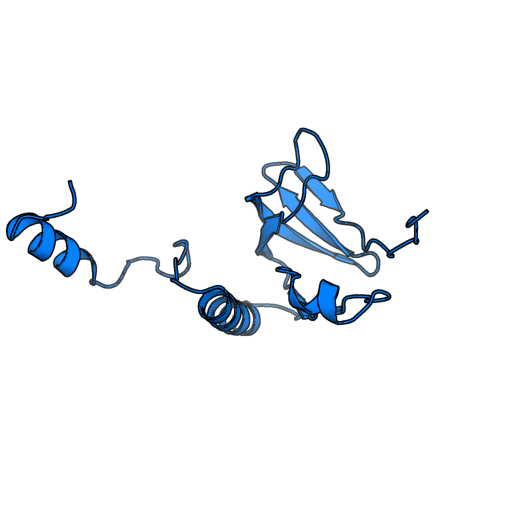4 -1.495 4.225 1.00 96.44 100 SER A O 1
ATOM 798 N N . ALA A 1 101 ? -14.455 -0.962 5.461 1.00 94.69 101 ALA A N 1
ATOM 799 C CA . ALA A 1 101 ? -15.105 0.081 6.249 1.00 94.69 101 ALA A CA 1
ATOM 800 C C . ALA A 1 101 ? -14.052 0.873 7.027 1.00 94.69 101 ALA A C 1
ATOM 802 O O . ALA A 1 101 ? -12.950 0.383 7.282 1.00 94.69 101 ALA A O 1
ATOM 803 N N . ILE A 1 102 ? -14.401 2.095 7.422 1.00 92.25 102 ILE A N 1
ATOM 804 C CA . ILE A 1 102 ? -13.571 2.942 8.274 1.00 92.25 102 ILE A CA 1
ATOM 805 C C . ILE A 1 102 ? -14.428 3.401 9.451 1.00 92.25 102 ILE A C 1
ATOM 807 O O . ILE A 1 102 ? -15.486 3.992 9.256 1.00 92.25 102 ILE A O 1
ATOM 811 N N . THR A 1 103 ? -13.977 3.086 10.663 1.00 89.50 103 THR A N 1
ATOM 812 C CA . THR A 1 103 ? -14.668 3.397 11.921 1.00 89.50 103 THR A CA 1
ATOM 813 C C . THR A 1 103 ? -13.769 4.242 12.821 1.00 89.50 103 THR A C 1
ATOM 815 O O . THR A 1 103 ? -12.576 4.389 12.546 1.00 89.50 103 THR A O 1
ATOM 818 N N . GLU A 1 104 ? -14.313 4.772 13.918 1.00 81.25 104 GLU A N 1
ATOM 819 C CA . GLU A 1 104 ? -13.525 5.521 14.909 1.00 81.25 104 GLU A CA 1
ATOM 820 C C . GLU A 1 104 ? -12.402 4.673 15.537 1.00 81.25 104 GLU A C 1
ATOM 822 O O . GLU A 1 104 ? -11.307 5.180 15.804 1.00 81.25 104 GLU A O 1
ATOM 827 N N . GLU A 1 105 ? -12.639 3.369 15.714 1.00 82.25 105 GLU A N 1
ATOM 828 C CA . GLU A 1 105 ? -11.675 2.427 16.297 1.00 82.25 105 GLU A CA 1
ATOM 829 C C . GLU A 1 105 ? -10.543 2.045 15.330 1.00 82.25 105 GLU A C 1
ATOM 831 O O . GLU A 1 105 ? -9.445 1.671 15.756 1.00 82.25 105 GLU A O 1
ATOM 836 N N . GLY A 1 106 ? -10.785 2.162 14.023 1.00 86.81 106 GLY A N 1
ATOM 837 C CA . GLY A 1 106 ? -9.824 1.810 12.985 1.00 86.81 106 GLY A CA 1
ATOM 838 C C . GLY A 1 106 ? -10.467 1.351 11.673 1.00 86.81 106 GLY A C 1
ATOM 839 O O . GLY A 1 106 ? -11.697 1.292 11.542 1.00 86.81 106 GLY A O 1
ATOM 840 N N . PRO A 1 107 ? -9.636 1.029 10.667 1.00 92.50 107 PRO A N 1
ATOM 841 C CA . PRO A 1 107 ? -10.101 0.467 9.409 1.00 92.50 107 PRO A CA 1
ATOM 842 C C . PRO A 1 107 ? -10.455 -1.021 9.553 1.00 92.50 107 PRO A C 1
ATOM 844 O O . PRO A 1 107 ? -9.788 -1.783 10.253 1.00 92.50 107 PRO A O 1
ATOM 847 N N . ILE A 1 108 ? -11.480 -1.454 8.823 1.00 94.56 108 ILE A N 1
ATOM 848 C CA . ILE A 1 108 ? -11.831 -2.862 8.636 1.00 94.56 108 ILE A CA 1
ATOM 849 C C . ILE A 1 108 ? -11.381 -3.263 7.236 1.00 94.56 108 ILE A C 1
ATOM 851 O O . ILE A 1 108 ? -11.881 -2.737 6.238 1.00 94.56 108 ILE A O 1
ATOM 855 N N . VAL A 1 109 ? -10.453 -4.212 7.153 1.00 95.88 109 VAL A N 1
ATOM 856 C CA . VAL A 1 109 ? -9.854 -4.649 5.888 1.00 95.88 109 VAL A CA 1
ATOM 857 C C . VAL A 1 109 ? -10.345 -6.043 5.534 1.00 95.88 109 VAL A C 1
ATOM 859 O O . VAL A 1 109 ? -10.312 -6.960 6.355 1.00 95.88 109 VAL A O 1
ATOM 862 N N . LYS A 1 110 ? -10.796 -6.205 4.293 1.00 96.19 110 LYS A N 1
ATOM 863 C CA . LYS A 1 110 ? -11.162 -7.489 3.712 1.00 96.19 110 LYS A CA 1
ATOM 864 C C . LYS A 1 110 ? -9.916 -8.167 3.150 1.00 96.19 110 LYS A C 1
ATOM 866 O O . LYS A 1 110 ? -9.317 -7.689 2.190 1.00 96.19 110 LYS A O 1
ATOM 871 N N . PHE A 1 111 ? -9.549 -9.296 3.744 1.00 93.31 111 PHE A N 1
ATOM 872 C CA . PHE A 1 111 ? -8.498 -10.193 3.278 1.00 93.31 111 PHE A CA 1
ATOM 873 C C . PHE A 1 111 ? -9.153 -11.478 2.753 1.00 93.31 111 PHE A C 1
ATOM 875 O O . PHE A 1 111 ? -9.635 -12.310 3.527 1.00 93.31 111 PHE A O 1
ATOM 882 N N . GLY A 1 112 ? -9.221 -11.632 1.428 1.00 87.69 112 GLY A N 1
ATOM 883 C CA . GLY A 1 112 ? -9.984 -12.718 0.804 1.00 87.69 112 GLY A CA 1
ATOM 884 C C . GLY A 1 112 ? -11.474 -12.621 1.149 1.00 87.69 112 GLY A C 1
ATOM 885 O O . GLY A 1 112 ? -12.112 -11.611 0.869 1.00 87.69 112 GLY A O 1
ATOM 886 N N . GLU A 1 113 ? -12.035 -13.651 1.781 1.00 84.38 113 GLU A N 1
ATOM 887 C CA . GLU A 1 113 ? -13.450 -13.676 2.192 1.00 84.38 113 GLU A CA 1
ATOM 888 C C . GLU A 1 113 ? -13.703 -13.106 3.596 1.00 84.38 113 GLU A C 1
ATOM 890 O O . GLU A 1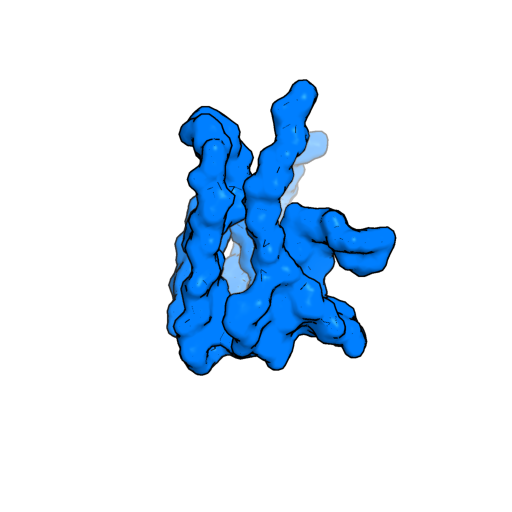 113 ? -14.851 -13.008 4.024 1.00 84.38 113 GLU A O 1
ATOM 895 N N . LYS A 1 114 ? -12.653 -12.723 4.335 1.00 87.50 114 LYS A N 1
ATOM 896 C CA . LYS A 1 114 ? -12.773 -12.305 5.738 1.00 87.50 114 LYS A CA 1
ATOM 897 C C . LYS A 1 114 ? -12.512 -10.817 5.904 1.00 87.50 114 LYS A C 1
ATOM 899 O O . LYS A 1 114 ? -11.440 -10.338 5.547 1.00 87.50 114 LYS A O 1
ATOM 904 N N . SER A 1 115 ? -13.452 -10.113 6.523 1.00 90.69 115 SER A N 1
ATOM 905 C CA . SER A 1 115 ? -13.246 -8.744 7.001 1.00 90.69 115 SER A CA 1
ATOM 906 C C . SER A 1 115 ? -12.705 -8.765 8.423 1.00 90.69 115 SER A C 1
ATOM 908 O O . SER A 1 115 ? -13.268 -9.420 9.299 1.00 90.69 115 SER A O 1
ATOM 910 N N . VAL A 1 116 ? -11.599 -8.063 8.642 1.00 90.06 116 VAL A N 1
ATOM 911 C CA . VAL A 1 116 ? -10.891 -8.035 9.920 1.00 90.06 116 VAL A CA 1
ATOM 912 C C . VAL A 1 116 ? -10.740 -6.583 10.371 1.00 90.06 116 VAL A C 1
ATOM 914 O O . VAL A 1 116 ? -10.211 -5.773 9.603 1.00 90.06 116 VAL A O 1
ATOM 917 N N . PRO A 1 117 ? -11.177 -6.226 11.593 1.00 88.81 117 PRO A N 1
ATOM 918 C CA . PRO A 1 117 ? -10.846 -4.933 12.172 1.00 88.81 117 PRO A CA 1
ATOM 919 C C . PRO A 1 117 ? -9.340 -4.880 12.438 1.00 88.81 117 PRO A C 1
ATOM 921 O O . PRO A 1 117 ? -8.784 -5.765 13.089 1.00 88.81 117 PRO A O 1
ATOM 924 N N . VAL A 1 118 ? -8.670 -3.853 11.921 1.00 82.12 118 VAL A N 1
ATOM 925 C CA . VAL A 1 118 ? -7.250 -3.616 12.185 1.00 82.12 118 VAL A CA 1
ATOM 926 C C . VAL A 1 118 ? -7.169 -2.593 13.319 1.00 82.12 118 VAL A C 1
ATOM 928 O O . VAL A 1 118 ? -7.408 -1.407 13.085 1.00 82.12 118 VAL A O 1
ATOM 931 N N . PRO A 1 119 ? -6.890 -3.028 14.560 1.00 69.75 119 PRO A N 1
ATOM 932 C CA . PRO A 1 119 ? -7.001 -2.157 15.719 1.00 69.75 119 PRO A CA 1
ATOM 933 C C . PRO A 1 119 ? -5.951 -1.047 15.678 1.00 69.75 119 PRO A C 1
ATOM 935 O O . PRO A 1 119 ? -4.778 -1.295 15.381 1.00 69.75 119 PRO A O 1
ATOM 938 N N . ARG A 1 120 ? -6.348 0.165 16.084 1.00 67.75 120 ARG A N 1
ATOM 939 C CA . ARG A 1 120 ? -5.397 1.186 16.539 1.00 67.75 120 ARG A CA 1
ATOM 940 C C . ARG A 1 120 ? -4.693 0.667 17.790 1.00 67.75 120 ARG A C 1
ATOM 942 O O . ARG A 1 120 ? -5.240 0.713 18.890 1.00 67.75 120 ARG A O 1
ATOM 949 N N . MET A 1 121 ? -3.472 0.165 17.642 1.00 58.62 121 MET A N 1
ATOM 950 C CA . MET A 1 121 ? -2.652 -0.145 18.809 1.00 58.62 121 MET A CA 1
ATOM 951 C C . MET A 1 121 ? -2.108 1.147 19.413 1.00 58.62 121 MET A C 1
ATOM 953 O O . MET A 1 121 ? -1.481 1.956 18.733 1.00 58.62 121 MET A O 1
ATOM 957 N N . LYS A 1 122 ? -2.334 1.319 20.716 1.00 52.38 122 LYS A N 1
ATOM 958 C CA . LYS A 1 122 ? -1.549 2.238 21.537 1.00 52.38 122 LYS A CA 1
ATOM 959 C C . LYS A 1 122 ? -0.223 1.540 21.832 1.00 52.38 122 LYS A C 1
ATOM 961 O O . LYS A 1 122 ? -0.238 0.363 22.190 1.00 52.38 122 LYS A O 1
ATOM 966 N N . CYS A 1 123 ? 0.902 2.238 21.708 1.00 44.56 123 CYS A N 1
ATOM 967 C CA . CYS A 1 123 ? 2.155 1.773 22.298 1.00 44.56 123 CYS A CA 1
ATOM 968 C C . CYS A 1 123 ? 1.985 1.760 23.825 1.00 44.56 123 CYS A C 1
ATOM 970 O O . CYS A 1 123 ? 2.250 2.748 24.501 1.00 44.56 123 CYS A O 1
ATOM 972 N N . SER A 1 124 ? 1.475 0.661 24.379 1.00 42.81 124 SER A N 1
ATOM 973 C CA . SER A 1 124 ? 1.590 0.372 25.804 1.00 42.81 124 SER A CA 1
ATOM 974 C C . SER A 1 124 ? 3.026 -0.077 26.038 1.00 42.81 124 SER A C 1
ATOM 976 O O . SER A 1 124 ? 3.423 -1.142 25.565 1.00 42.81 124 SER A O 1
ATOM 978 N N . GLY A 1 125 ? 3.816 0.783 26.680 1.00 48.59 125 GLY A N 1
ATOM 979 C CA . GLY A 1 125 ? 5.221 0.527 26.962 1.00 48.59 125 GLY A CA 1
ATOM 980 C C . GLY A 1 125 ? 5.431 -0.819 27.651 1.00 48.59 125 GLY A C 1
ATOM 981 O O . GLY A 1 125 ? 4.791 -1.114 28.653 1.00 48.59 125 GLY A O 1
ATOM 982 N N . MET A 1 126 ? 6.348 -1.606 27.102 1.00 37.12 126 MET A N 1
ATOM 983 C CA . MET A 1 126 ? 7.045 -2.697 27.777 1.00 37.12 126 MET A CA 1
ATOM 984 C C . MET A 1 126 ? 8.447 -2.756 27.171 1.00 37.12 126 MET A C 1
ATOM 986 O O . MET A 1 126 ? 8.769 -3.612 26.353 1.00 37.12 126 MET A O 1
ATOM 990 N N . PHE A 1 127 ? 9.260 -1.774 27.548 1.00 37.22 127 PHE A N 1
ATOM 991 C CA . PHE A 1 127 ? 10.703 -1.949 27.608 1.00 37.22 127 PHE A CA 1
ATOM 992 C C . PHE A 1 127 ? 11.016 -2.081 29.101 1.00 37.22 127 PHE A C 1
ATOM 994 O O . PHE A 1 127 ? 11.011 -1.080 29.814 1.00 37.22 127 PHE A O 1
ATOM 1001 N N . ASN A 1 128 ? 11.145 -3.325 29.568 1.00 33.09 128 ASN A N 1
ATOM 1002 C CA . ASN A 1 128 ? 11.877 -3.644 30.794 1.00 33.09 128 ASN A CA 1
ATOM 1003 C C . ASN A 1 128 ? 13.310 -3.981 30.397 1.00 33.09 128 ASN A C 1
ATOM 1005 O O . ASN A 1 128 ? 13.456 -4.671 29.360 1.00 33.09 128 ASN A O 1
#

Sequence (128 aa):
MGNPTSDCVEFIKSLARQLQSPDAATKLFSTNEQVDEYNRTRIMEFPGQLYEFLSADTCERNFLSQMIIPKHLWLKFGAPVILMRNLSDKLVNGLKGEVSAITEEGPIVKFGEKSVPVPRMKCSGMFN

pLDDT: mean 86.89, std 13.26, range [33.09, 96.69]